Protein AF-A0A523DVG3-F1 (afdb_monomer_lite)

Structure (mmCIF, N/CA/C/O backbone):
data_AF-A0A523DVG3-F1
#
_entry.id   AF-A0A523DVG3-F1
#
loop_
_atom_site.group_PDB
_atom_site.id
_atom_site.type_symbol
_atom_site.label_atom_id
_atom_site.label_alt_id
_atom_site.label_comp_id
_atom_site.label_asym_id
_atom_site.label_entity_id
_atom_site.label_seq_id
_atom_site.pdbx_PDB_ins_code
_atom_site.Cartn_x
_atom_site.Cartn_y
_atom_site.Cartn_z
_atom_site.occupancy
_atom_site.B_iso_or_equiv
_atom_site.auth_seq_id
_atom_site.auth_comp_id
_atom_site.auth_asym_id
_atom_site.auth_atom_id
_atom_site.pdbx_PDB_model_num
ATOM 1 N N . MET A 1 1 ? -20.811 -19.607 -27.051 1.00 49.75 1 MET A N 1
ATOM 2 C CA . MET A 1 1 ? -19.709 -19.894 -26.100 1.00 49.75 1 MET A CA 1
ATOM 3 C C . MET A 1 1 ? -19.648 -18.728 -25.118 1.00 49.75 1 MET A C 1
ATOM 5 O O . MET A 1 1 ? -19.305 -17.628 -25.523 1.00 49.75 1 MET A O 1
ATOM 9 N N . ASN A 1 2 ? -20.145 -18.916 -23.891 1.00 59.12 2 ASN A N 1
ATOM 10 C CA . ASN A 1 2 ? -20.560 -17.809 -23.017 1.00 59.12 2 ASN A CA 1
ATOM 11 C C . ASN A 1 2 ? -19.380 -16.966 -22.514 1.00 59.12 2 ASN A C 1
ATOM 13 O O . ASN A 1 2 ? -18.491 -17.486 -21.840 1.00 59.12 2 ASN A O 1
ATOM 17 N N . LEU A 1 3 ? -19.432 -15.659 -22.789 1.00 60.38 3 LEU A N 1
ATOM 18 C CA . LEU A 1 3 ? -18.492 -14.625 -22.334 1.00 60.38 3 LEU A CA 1
ATOM 19 C C . LEU A 1 3 ? -18.194 -14.737 -20.824 1.00 60.38 3 LEU A C 1
ATOM 21 O O . LEU A 1 3 ? -17.042 -14.671 -20.404 1.00 60.38 3 LEU A O 1
ATOM 25 N N . LEU A 1 4 ? -19.221 -15.064 -20.034 1.00 55.81 4 LEU A N 1
ATOM 26 C CA . LEU A 1 4 ? -19.146 -15.305 -18.589 1.00 55.81 4 LEU A CA 1
ATOM 27 C C . LEU A 1 4 ? -18.184 -16.438 -18.188 1.00 55.81 4 LEU A C 1
ATOM 29 O O . LEU A 1 4 ? -17.480 -16.313 -17.191 1.00 55.81 4 LEU A O 1
ATOM 33 N N . ARG A 1 5 ? -18.085 -17.528 -18.967 1.00 60.19 5 ARG A N 1
ATOM 34 C CA . ARG A 1 5 ? -17.116 -18.612 -18.690 1.00 60.19 5 ARG A CA 1
ATOM 35 C C . ARG A 1 5 ? -15.681 -18.177 -18.962 1.00 60.19 5 ARG A C 1
ATOM 37 O O . ARG A 1 5 ? -14.777 -18.632 -18.272 1.00 60.19 5 ARG A O 1
ATOM 44 N N . ARG A 1 6 ? -15.468 -17.318 -19.963 1.00 53.19 6 ARG A N 1
ATOM 45 C CA . ARG A 1 6 ? -14.136 -16.815 -20.326 1.00 53.19 6 ARG A CA 1
ATOM 46 C C . ARG A 1 6 ? -13.631 -15.819 -19.286 1.00 53.19 6 ARG A C 1
ATOM 48 O O . ARG A 1 6 ? -12.480 -15.921 -18.887 1.00 53.19 6 ARG A O 1
ATOM 55 N N . ILE A 1 7 ? -14.514 -14.945 -18.802 1.00 58.59 7 ILE A N 1
ATOM 56 C CA . ILE A 1 7 ? -14.237 -14.017 -17.699 1.00 58.59 7 ILE A CA 1
ATOM 57 C C . ILE A 1 7 ? -13.952 -14.794 -16.412 1.00 58.59 7 ILE A C 1
ATOM 59 O O . ILE A 1 7 ? -12.901 -14.600 -15.820 1.00 58.59 7 ILE A O 1
ATOM 63 N N . LYS A 1 8 ? -14.812 -15.749 -16.028 1.00 54.19 8 LYS A N 1
ATOM 64 C CA . LYS A 1 8 ? -14.581 -16.593 -14.844 1.00 54.19 8 LYS A CA 1
ATOM 65 C C . LYS A 1 8 ? -13.249 -17.340 -14.910 1.00 54.19 8 LYS A C 1
ATOM 67 O O . LYS A 1 8 ? -12.513 -17.355 -13.939 1.00 54.19 8 LYS A O 1
ATOM 72 N N . ARG A 1 9 ? -12.908 -17.905 -16.068 1.00 55.47 9 ARG A N 1
ATOM 73 C CA . ARG A 1 9 ? -11.632 -18.596 -16.265 1.00 55.47 9 ARG A CA 1
ATOM 74 C C . ARG A 1 9 ? -10.436 -17.640 -16.210 1.00 55.47 9 ARG A C 1
ATOM 76 O O . ARG A 1 9 ? -9.408 -18.020 -15.674 1.00 55.47 9 ARG A O 1
ATOM 83 N N . LEU A 1 10 ? -10.564 -16.418 -16.728 1.00 53.75 10 LEU A N 1
ATOM 84 C CA . LEU A 1 10 ? -9.545 -15.377 -16.571 1.00 53.75 10 LEU A CA 1
ATOM 85 C C . LEU A 1 10 ? -9.369 -14.991 -15.102 1.00 53.75 10 LEU A C 1
ATOM 87 O O . LEU A 1 10 ? -8.232 -14.914 -14.667 1.00 53.75 10 LEU A O 1
ATOM 91 N N . PHE A 1 11 ? -10.456 -14.850 -14.339 1.00 49.09 11 PHE A N 1
ATOM 92 C CA . PHE A 1 11 ? -10.405 -14.598 -12.897 1.00 49.09 11 PHE A CA 1
ATOM 93 C C . PHE A 1 11 ? -9.809 -15.770 -12.106 1.00 49.09 11 PHE A C 1
ATOM 95 O O . PHE A 1 11 ? -8.961 -15.540 -11.257 1.00 49.09 11 PHE A O 1
ATOM 102 N N . ASP A 1 12 ? -10.178 -17.015 -12.420 1.00 50.84 12 ASP A N 1
ATOM 103 C CA . ASP A 1 12 ? -9.641 -18.220 -11.769 1.00 50.84 12 ASP A CA 1
ATOM 104 C C . ASP A 1 12 ? -8.160 -18.471 -12.132 1.00 50.84 12 ASP A C 1
ATOM 106 O O . ASP A 1 12 ? -7.413 -19.049 -11.343 1.00 50.84 12 ASP A O 1
ATOM 110 N N . GLN A 1 13 ? -7.714 -18.050 -13.326 1.00 53.22 13 GLN A N 1
ATOM 111 C CA . GLN A 1 13 ? -6.309 -18.134 -13.759 1.00 53.22 13 GLN A CA 1
ATOM 112 C C . GLN A 1 13 ? -5.475 -16.935 -13.299 1.00 53.22 13 GLN A C 1
ATOM 114 O O . GLN A 1 13 ? -4.266 -17.059 -13.093 1.00 53.22 13 GLN A O 1
ATOM 119 N N . SER A 1 14 ? -6.098 -15.772 -13.142 1.00 43.62 14 SER A N 1
ATOM 120 C CA . SER A 1 14 ? -5.450 -14.600 -12.592 1.00 43.62 14 SER A CA 1
ATOM 121 C C . SER A 1 14 ? -5.349 -14.788 -11.087 1.00 43.62 14 SER A C 1
ATOM 123 O O . SER A 1 14 ? -6.348 -14.906 -10.391 1.00 43.62 14 SER A O 1
ATOM 125 N N . ARG A 1 15 ? -4.146 -14.741 -10.527 1.00 51.88 15 ARG A N 1
ATOM 126 C CA . ARG A 1 15 ? -3.951 -14.632 -9.071 1.00 51.88 15 ARG A CA 1
ATOM 127 C C . ARG A 1 15 ? -4.455 -13.286 -8.506 1.00 51.88 15 ARG A C 1
ATOM 129 O O . ARG A 1 15 ? -4.027 -12.878 -7.433 1.00 51.88 15 ARG A O 1
ATOM 136 N N . ILE A 1 16 ? -5.333 -12.589 -9.232 1.00 45.75 16 ILE A N 1
ATOM 137 C CA . ILE A 1 16 ? -5.987 -11.351 -8.837 1.00 45.75 16 ILE A CA 1
ATOM 138 C C . ILE A 1 16 ? -7.032 -11.731 -7.795 1.00 45.75 16 ILE A C 1
ATOM 140 O O . ILE A 1 16 ? -8.169 -12.096 -8.097 1.00 45.75 16 ILE A O 1
ATOM 144 N N . ARG A 1 17 ? -6.621 -11.674 -6.531 1.00 52.19 17 ARG A N 1
ATOM 145 C CA . ARG A 1 17 ? -7.553 -11.666 -5.412 1.00 52.19 17 ARG A CA 1
ATOM 146 C C . ARG A 1 17 ? -8.144 -10.263 -5.364 1.00 52.19 17 ARG A C 1
ATOM 148 O O . ARG A 1 17 ? -7.554 -9.368 -4.770 1.00 52.19 17 ARG A O 1
ATOM 155 N N . LEU A 1 18 ? -9.293 -10.066 -6.012 1.00 48.56 18 LEU A N 1
ATOM 156 C CA . LEU A 1 18 ? -10.144 -8.936 -5.645 1.00 48.56 18 LEU A CA 1
ATOM 157 C C . LEU A 1 18 ? -10.429 -9.085 -4.142 1.00 48.56 18 LEU A C 1
ATOM 159 O O . LEU A 1 18 ? -10.869 -10.171 -3.740 1.00 48.56 18 LEU A O 1
ATOM 163 N N . PRO A 1 19 ? -10.122 -8.085 -3.300 1.00 51.03 19 PRO A N 1
ATOM 164 C CA . PRO A 1 19 ? -10.276 -8.245 -1.866 1.00 51.03 19 PRO A CA 1
ATOM 165 C C . PRO A 1 19 ? -11.759 -8.461 -1.544 1.00 51.03 19 PRO A C 1
ATOM 167 O O . PRO A 1 19 ? -12.578 -7.558 -1.671 1.00 51.03 19 PRO A O 1
ATOM 170 N N . LEU A 1 20 ? -12.124 -9.680 -1.135 1.00 51.00 20 LEU A N 1
ATOM 171 C CA . LEU A 1 20 ? -13.445 -9.971 -0.559 1.00 51.00 20 LEU A CA 1
ATOM 172 C C . LEU A 1 20 ? -13.606 -9.321 0.828 1.00 51.00 20 LEU A C 1
ATOM 174 O O . LEU A 1 20 ? -14.711 -9.264 1.361 1.00 51.00 20 LEU A O 1
ATOM 178 N N . ALA A 1 21 ? -12.503 -8.842 1.408 1.00 61.28 21 ALA A N 1
ATOM 179 C CA . ALA A 1 21 ? -12.424 -8.131 2.672 1.00 61.28 21 ALA A CA 1
ATOM 180 C C . ALA A 1 21 ? -11.481 -6.922 2.522 1.00 61.28 21 ALA A C 1
ATOM 182 O O . ALA A 1 21 ? -10.577 -6.977 1.686 1.00 61.28 21 ALA A O 1
ATOM 183 N N . PRO A 1 22 ? -11.647 -5.853 3.323 1.00 66.31 22 PRO A N 1
ATOM 184 C CA . PRO A 1 22 ? -10.703 -4.742 3.348 1.00 66.31 22 PRO A CA 1
ATOM 185 C C . PRO A 1 22 ? -9.286 -5.247 3.622 1.00 66.31 22 PRO A C 1
ATOM 187 O O . PRO A 1 22 ? -9.085 -6.033 4.552 1.00 66.31 22 PRO A O 1
ATOM 190 N N . LEU A 1 23 ? -8.326 -4.781 2.824 1.00 75.25 23 LEU A N 1
ATOM 191 C CA . LEU A 1 23 ? -6.917 -5.121 2.966 1.00 75.25 23 LEU A CA 1
ATOM 192 C C . LEU A 1 23 ? -6.420 -4.833 4.386 1.00 75.25 23 LEU A C 1
ATOM 194 O O . LEU A 1 23 ? -6.528 -3.709 4.882 1.00 75.25 23 LEU A O 1
ATOM 198 N N .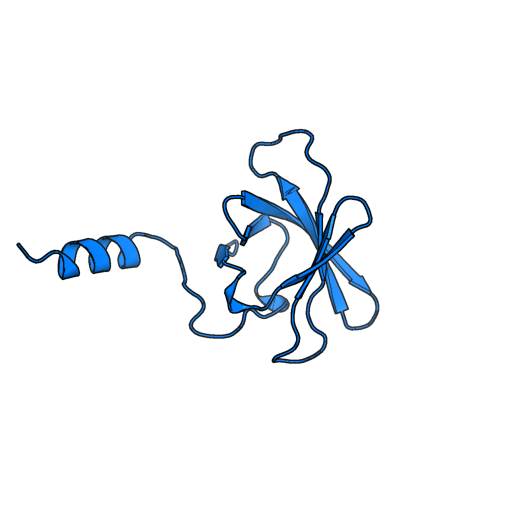 ARG A 1 24 ? -5.822 -5.838 5.024 1.00 80.38 24 ARG A N 1
ATOM 199 C CA . ARG A 1 24 ? -5.231 -5.724 6.357 1.00 80.38 24 ARG A CA 1
ATOM 200 C C . ARG A 1 24 ? -3.718 -5.577 6.269 1.00 80.38 24 ARG A C 1
ATOM 202 O O . ARG A 1 24 ? -3.053 -6.200 5.449 1.00 80.38 24 ARG A O 1
ATOM 209 N N . ALA A 1 25 ? -3.148 -4.813 7.199 1.00 82.31 25 ALA A N 1
ATOM 210 C CA . ALA A 1 25 ? -1.709 -4.550 7.243 1.00 82.31 25 ALA A CA 1
ATOM 211 C C . ALA A 1 25 ? -0.839 -5.819 7.259 1.00 82.31 25 ALA A C 1
ATOM 213 O O . ALA A 1 25 ? 0.200 -5.857 6.610 1.00 82.31 25 ALA A O 1
ATOM 214 N N . HIS A 1 26 ? -1.268 -6.875 7.956 1.00 82.44 26 HIS A N 1
ATOM 215 C CA . HIS A 1 26 ? -0.497 -8.120 8.067 1.00 82.44 26 HIS A CA 1
ATOM 216 C C . HIS A 1 26 ? -0.461 -8.957 6.778 1.00 82.44 26 HIS A C 1
ATOM 218 O O . HIS A 1 26 ? 0.320 -9.908 6.692 1.00 82.44 26 HIS A O 1
ATOM 224 N N . GLU A 1 27 ? -1.311 -8.640 5.799 1.00 80.19 27 GLU A N 1
ATOM 225 C CA . GLU A 1 27 ? -1.318 -9.287 4.483 1.00 80.19 27 GLU A CA 1
ATOM 226 C C . GLU A 1 27 ? -0.210 -8.729 3.580 1.00 80.19 27 GLU A C 1
ATOM 228 O O . GLU A 1 27 ? 0.207 -9.386 2.628 1.00 80.19 27 GLU A O 1
ATOM 233 N N . LEU A 1 28 ? 0.315 -7.545 3.908 1.00 85.38 28 LEU A N 1
ATOM 234 C CA . LEU A 1 28 ? 1.425 -6.914 3.213 1.00 85.38 28 LEU A CA 1
ATOM 235 C C . LEU A 1 28 ? 2.763 -7.274 3.861 1.00 85.38 28 LEU A C 1
ATOM 237 O O . LEU A 1 28 ? 2.999 -7.046 5.047 1.00 85.38 28 LEU A O 1
ATOM 241 N N . ARG A 1 29 ? 3.687 -7.784 3.048 1.00 88.56 29 ARG A N 1
ATOM 242 C CA . ARG A 1 29 ? 5.058 -8.107 3.467 1.00 88.56 2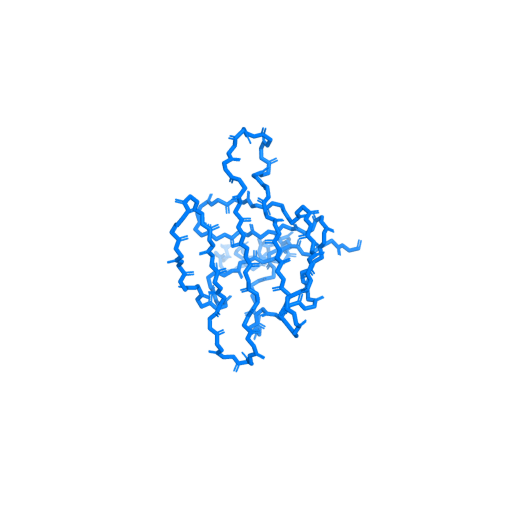9 ARG A CA 1
ATOM 243 C C . ARG A 1 29 ? 6.072 -7.552 2.473 1.00 88.56 29 ARG A C 1
ATOM 245 O O . ARG A 1 29 ? 5.731 -7.455 1.291 1.00 88.56 29 ARG A O 1
ATOM 252 N N . PRO A 1 30 ? 7.315 -7.250 2.896 1.00 90.44 30 PRO A N 1
ATOM 253 C CA . PRO A 1 30 ? 8.406 -6.984 1.965 1.00 90.44 30 PRO A CA 1
ATOM 254 C C . PRO A 1 30 ? 8.462 -8.039 0.856 1.00 90.44 30 PRO A C 1
ATOM 256 O O . PRO A 1 30 ? 8.383 -9.237 1.117 1.00 90.44 30 PRO A O 1
ATOM 259 N N . GLY A 1 31 ? 8.537 -7.577 -0.388 1.00 88.44 31 GLY A N 1
ATOM 260 C CA . GLY A 1 31 ? 8.456 -8.401 -1.588 1.00 88.44 31 GLY A CA 1
ATOM 261 C C . GLY A 1 31 ? 7.072 -8.463 -2.238 1.00 88.44 31 GLY A C 1
ATOM 262 O O . GLY A 1 31 ? 7.028 -8.707 -3.442 1.00 88.44 31 GLY A O 1
ATOM 263 N N . SER A 1 32 ? 5.988 -8.210 -1.493 1.00 89.19 32 SER A N 1
ATOM 264 C CA . SER A 1 32 ? 4.613 -8.197 -2.031 1.00 89.19 32 SER A CA 1
ATOM 265 C C . SER A 1 32 ? 4.447 -7.081 -3.050 1.00 89.19 32 SER A C 1
ATOM 267 O O . SER A 1 32 ? 5.188 -6.093 -3.014 1.00 89.19 32 SER A O 1
ATOM 269 N N . TRP A 1 33 ? 3.477 -7.218 -3.948 1.00 88.00 33 TRP A N 1
ATOM 270 C CA . TRP A 1 33 ? 3.133 -6.154 -4.887 1.00 88.00 33 TRP A CA 1
ATOM 271 C C . TRP A 1 33 ? 1.801 -5.530 -4.505 1.00 88.00 33 TRP A C 1
ATOM 273 O O . TRP A 1 33 ? 0.880 -6.221 -4.071 1.00 88.00 33 TRP A O 1
ATOM 283 N N . VAL A 1 34 ? 1.716 -4.218 -4.660 1.00 87.69 34 VAL A N 1
ATOM 284 C CA . VAL A 1 34 ? 0.503 -3.433 -4.479 1.00 87.69 34 VAL A CA 1
ATOM 285 C C . VAL A 1 34 ? 0.274 -2.672 -5.765 1.00 87.69 34 VAL A C 1
ATOM 287 O O . VAL A 1 34 ? 1.184 -2.022 -6.272 1.00 87.69 34 VAL A O 1
ATOM 290 N N . GLN A 1 35 ? -0.938 -2.746 -6.283 1.00 85.69 35 GLN A N 1
ATOM 291 C CA . GLN A 1 35 ? -1.379 -1.933 -7.395 1.00 85.69 35 GLN A CA 1
ATOM 292 C C . GLN A 1 35 ? -2.449 -0.967 -6.897 1.00 85.69 35 GLN A C 1
ATOM 294 O O . GLN A 1 35 ? -3.380 -1.361 -6.191 1.00 85.69 35 GLN A O 1
ATOM 299 N N . PHE A 1 36 ? -2.299 0.295 -7.273 1.00 79.94 36 PHE A N 1
ATOM 300 C CA . PHE A 1 36 ? -3.311 1.330 -7.119 1.00 79.94 36 PHE A CA 1
ATOM 301 C C . PHE A 1 36 ? -3.269 2.211 -8.363 1.00 79.94 36 PHE A C 1
ATOM 303 O O . PHE A 1 36 ? -2.193 2.511 -8.878 1.00 79.94 36 PHE A O 1
ATOM 310 N N . HIS A 1 37 ? -4.444 2.585 -8.873 1.00 75.19 37 HIS A N 1
ATOM 311 C CA . HIS A 1 37 ? -4.580 3.124 -10.231 1.00 75.19 37 HIS A CA 1
ATOM 312 C C . HIS A 1 37 ? -3.926 2.190 -11.276 1.00 75.19 37 HIS A C 1
ATOM 314 O O . HIS A 1 37 ? -4.124 0.972 -11.228 1.00 75.19 37 HIS A O 1
ATOM 320 N N . ASP A 1 38 ? -3.149 2.749 -12.202 1.00 76.62 38 ASP A N 1
ATOM 321 C CA . ASP A 1 38 ? -2.489 2.024 -13.290 1.00 76.62 38 ASP A CA 1
ATOM 322 C C . ASP A 1 38 ? -1.028 1.660 -12.964 1.00 76.62 38 ASP A C 1
ATOM 324 O O . ASP A 1 38 ? -0.297 1.175 -13.826 1.00 76.62 38 ASP A O 1
ATOM 328 N N . GLU A 1 39 ? -0.591 1.861 -11.716 1.00 81.12 39 GLU A N 1
ATOM 329 C CA . GLU A 1 39 ? 0.798 1.665 -11.305 1.00 81.12 39 GLU A CA 1
ATOM 330 C C . GLU A 1 39 ? 0.953 0.490 -10.341 1.00 81.12 39 GLU A C 1
ATOM 332 O O . GLU A 1 39 ? 0.189 0.317 -9.387 1.00 81.12 39 GLU A O 1
ATOM 337 N N . THR A 1 40 ? 1.989 -0.318 -10.578 1.00 86.44 40 THR A N 1
ATOM 338 C CA . THR A 1 40 ? 2.341 -1.449 -9.717 1.00 86.44 40 THR A CA 1
ATOM 339 C C . THR A 1 40 ? 3.618 -1.158 -8.950 1.00 86.44 40 THR A C 1
ATOM 341 O O . THR A 1 40 ? 4.665 -0.822 -9.508 1.00 86.44 40 THR A O 1
ATOM 344 N N . TRP A 1 41 ? 3.532 -1.364 -7.647 1.00 89.38 41 TRP A N 1
ATOM 345 C CA . TRP A 1 41 ? 4.571 -1.057 -6.691 1.00 89.38 41 TRP A CA 1
ATOM 346 C C . TRP A 1 41 ? 4.971 -2.307 -5.923 1.00 89.38 41 TRP A C 1
ATOM 348 O O . TRP A 1 41 ? 4.134 -3.115 -5.527 1.00 89.38 41 TRP A O 1
ATOM 358 N N . ARG A 1 42 ? 6.263 -2.460 -5.658 1.00 90.88 42 ARG A N 1
ATOM 359 C CA . ARG A 1 42 ? 6.794 -3.508 -4.796 1.00 90.88 42 ARG A CA 1
ATOM 360 C C . ARG A 1 42 ? 7.017 -2.964 -3.397 1.00 90.88 42 ARG A C 1
ATOM 362 O O . ARG A 1 42 ? 7.663 -1.936 -3.217 1.00 90.88 42 ARG A O 1
ATOM 369 N N . VAL A 1 43 ? 6.558 -3.701 -2.396 1.00 92.00 43 VAL A N 1
ATOM 370 C CA . VAL A 1 43 ? 6.877 -3.429 -0.995 1.00 92.00 43 VAL A CA 1
ATOM 371 C C . VAL A 1 43 ? 8.365 -3.681 -0.790 1.00 92.00 43 VAL A C 1
ATOM 373 O O . VAL A 1 43 ? 8.817 -4.825 -0.828 1.00 92.00 43 VAL A O 1
ATOM 376 N N . ALA A 1 44 ? 9.133 -2.618 -0.592 1.00 91.38 44 ALA A N 1
ATOM 377 C CA . ALA A 1 44 ? 10.567 -2.695 -0.361 1.00 91.38 44 ALA A CA 1
ATOM 378 C C . ALA A 1 44 ? 10.857 -2.980 1.114 1.00 91.38 44 ALA A C 1
ATOM 380 O O . ALA A 1 44 ? 11.574 -3.924 1.442 1.00 91.38 44 ALA A O 1
ATOM 381 N N . THR A 1 45 ? 10.267 -2.188 2.010 1.00 92.44 45 THR A N 1
ATOM 382 C CA . THR A 1 45 ? 10.478 -2.315 3.454 1.00 92.44 45 THR A CA 1
ATOM 383 C C . THR A 1 45 ? 9.176 -2.139 4.225 1.00 92.44 45 THR A C 1
ATOM 385 O O . THR A 1 45 ? 8.233 -1.508 3.751 1.00 92.44 45 THR A O 1
ATOM 388 N N . LEU A 1 46 ? 9.142 -2.715 5.425 1.00 93.81 46 LEU A N 1
ATOM 389 C CA . LEU A 1 46 ? 8.096 -2.536 6.424 1.00 93.81 46 LEU A CA 1
ATOM 390 C C . LEU A 1 46 ? 8.764 -2.055 7.712 1.00 93.81 46 LEU A C 1
ATOM 392 O O . LEU A 1 46 ? 9.730 -2.663 8.173 1.00 93.81 46 LEU A O 1
ATOM 396 N N . ARG A 1 47 ? 8.229 -0.988 8.299 1.00 94.19 47 ARG A N 1
ATOM 397 C CA . ARG A 1 47 ? 8.556 -0.525 9.649 1.00 94.19 47 ARG A CA 1
ATOM 398 C C . ARG A 1 47 ? 7.279 -0.241 10.431 1.00 94.19 47 ARG A C 1
ATOM 400 O O . ARG A 1 47 ? 6.205 -0.141 9.845 1.00 94.19 47 ARG A O 1
ATOM 407 N N . TYR A 1 48 ? 7.409 -0.073 11.739 1.00 90.94 48 TYR A N 1
ATOM 408 C CA . TYR A 1 48 ? 6.303 0.317 12.607 1.00 90.94 48 TYR A CA 1
ATOM 409 C C . TYR A 1 48 ? 6.562 1.701 13.206 1.00 90.94 48 TYR A C 1
ATOM 411 O O . TYR A 1 48 ? 7.656 1.976 13.696 1.00 90.94 48 TYR A O 1
ATOM 419 N N . GLU A 1 49 ? 5.558 2.572 13.150 1.00 89.62 49 GLU A N 1
ATOM 420 C CA . GLU A 1 49 ? 5.537 3.882 13.806 1.00 89.62 49 GLU A CA 1
ATOM 421 C C . GLU A 1 49 ? 4.474 3.836 14.915 1.00 89.62 49 GLU A C 1
ATOM 423 O O . GLU A 1 49 ? 3.282 4.069 14.687 1.00 89.62 49 GLU A O 1
ATOM 428 N N . GLY A 1 50 ? 4.903 3.440 16.119 1.00 88.12 50 GLY A N 1
ATOM 429 C CA . GLY A 1 50 ? 3.989 2.985 17.170 1.00 88.12 50 GLY A CA 1
ATOM 430 C C . GLY A 1 50 ? 3.259 1.715 16.722 1.00 88.12 50 GLY A C 1
ATOM 431 O O . GLY A 1 50 ? 3.886 0.779 16.240 1.00 88.12 50 GLY A O 1
ATOM 432 N N . GLU A 1 51 ? 1.930 1.717 16.806 1.00 85.12 51 GLU A N 1
ATOM 433 C CA . GLU A 1 51 ? 1.076 0.596 16.370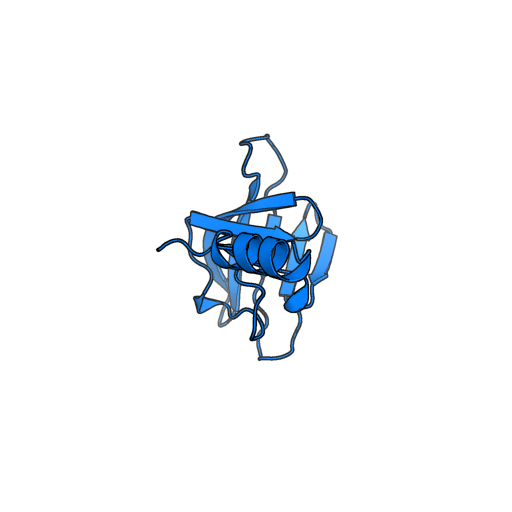 1.00 85.12 51 GLU A CA 1
ATOM 434 C C . GLU A 1 51 ? 0.785 0.584 14.854 1.00 85.12 51 GLU A C 1
ATOM 436 O O . GLU A 1 51 ? 0.068 -0.286 14.361 1.00 85.12 51 GLU A O 1
ATOM 441 N N . ARG A 1 52 ? 1.286 1.561 14.081 1.00 88.50 52 ARG A N 1
ATOM 442 C CA . ARG A 1 52 ? 1.005 1.646 12.638 1.00 88.50 52 ARG A CA 1
ATOM 443 C C . ARG A 1 52 ? 2.098 0.993 11.811 1.00 88.50 52 ARG A C 1
ATOM 445 O O . ARG A 1 52 ? 3.259 1.380 11.908 1.00 88.50 52 ARG A O 1
ATOM 452 N N . ALA A 1 53 ? 1.706 0.093 10.915 1.00 92.56 53 ALA A N 1
ATOM 453 C CA . ALA A 1 53 ? 2.589 -0.400 9.866 1.00 92.56 53 ALA A CA 1
ATOM 454 C C . ALA A 1 53 ? 2.800 0.673 8.783 1.00 92.56 53 ALA A C 1
ATOM 456 O O . ALA A 1 53 ? 1.846 1.276 8.287 1.00 92.56 53 ALA A O 1
ATOM 457 N N . VAL A 1 54 ? 4.056 0.892 8.410 1.00 95.12 54 VAL A N 1
ATOM 458 C CA . VAL A 1 54 ? 4.491 1.843 7.387 1.00 95.12 54 VAL A CA 1
ATOM 459 C C . VAL A 1 54 ? 5.356 1.106 6.378 1.00 95.12 54 VAL A C 1
ATOM 461 O O . VAL A 1 54 ? 6.389 0.527 6.719 1.00 95.12 54 VAL A O 1
ATOM 464 N N . PHE A 1 55 ? 4.928 1.134 5.126 1.00 94.56 55 PHE A N 1
ATOM 465 C CA . PHE A 1 55 ? 5.533 0.416 4.019 1.00 94.56 55 PHE A CA 1
ATOM 466 C C . PHE A 1 55 ? 6.209 1.404 3.079 1.00 94.56 55 PHE A C 1
ATOM 468 O O . PHE A 1 55 ? 5.577 2.352 2.619 1.00 94.56 55 PHE A O 1
ATOM 475 N N . THR A 1 56 ? 7.473 1.167 2.750 1.00 93.94 56 THR A N 1
ATOM 476 C CA . THR A 1 56 ? 8.106 1.860 1.626 1.00 93.94 56 THR A CA 1
ATOM 477 C C . THR A 1 56 ? 7.889 1.033 0.371 1.00 93.94 56 THR A C 1
ATOM 479 O O . THR A 1 56 ? 8.162 -0.169 0.351 1.00 93.94 56 THR A O 1
ATOM 482 N N . LEU A 1 57 ? 7.414 1.687 -0.676 1.00 92.31 57 LEU A N 1
ATOM 483 C CA . LEU A 1 57 ? 7.094 1.119 -1.968 1.00 92.31 57 LEU A CA 1
ATOM 484 C C . LEU A 1 57 ? 8.094 1.616 -3.016 1.00 92.31 57 LEU A C 1
ATOM 486 O O . LEU A 1 57 ? 8.396 2.808 -3.091 1.00 92.31 57 LEU A O 1
ATOM 490 N N . ALA A 1 58 ? 8.600 0.687 -3.820 1.00 90.44 58 ALA A N 1
ATOM 491 C CA . ALA A 1 58 ? 9.467 0.954 -4.959 1.00 90.44 58 ALA A CA 1
ATOM 492 C C . ALA A 1 58 ? 8.734 0.601 -6.262 1.00 90.44 58 ALA A C 1
ATOM 494 O O . ALA A 1 58 ? 7.957 -0.358 -6.268 1.00 90.44 58 ALA A O 1
ATOM 495 N N . PRO A 1 59 ? 8.956 1.338 -7.360 1.00 86.31 59 PRO A N 1
ATOM 496 C CA . PRO A 1 59 ? 8.344 1.007 -8.642 1.00 86.31 59 PRO A CA 1
ATOM 497 C C . PRO A 1 59 ? 8.821 -0.373 -9.111 1.00 86.31 59 PRO A C 1
ATOM 499 O O . PRO A 1 59 ? 9.994 -0.722 -8.950 1.00 86.31 59 PRO A O 1
ATOM 502 N N . LEU A 1 60 ? 7.913 -1.172 -9.679 1.00 78.12 60 LEU A N 1
ATOM 503 C CA . LEU A 1 60 ? 8.241 -2.534 -10.111 1.00 78.12 60 LEU A CA 1
ATOM 504 C C . LEU A 1 60 ? 9.278 -2.553 -11.245 1.00 78.12 60 LEU A C 1
ATOM 506 O O . LEU A 1 60 ? 10.178 -3.390 -11.233 1.00 78.12 60 LEU A O 1
ATOM 510 N N . ASP A 1 61 ? 9.194 -1.596 -12.169 1.00 73.62 61 ASP A N 1
ATOM 511 C CA . ASP A 1 61 ? 10.030 -1.546 -13.375 1.00 73.62 61 ASP A CA 1
ATOM 512 C C . ASP A 1 61 ? 11.465 -1.058 -13.113 1.00 73.62 61 ASP A C 1
ATOM 514 O O . ASP A 1 61 ? 12.228 -0.818 -14.047 1.00 73.62 61 ASP A O 1
ATOM 518 N N . GLY A 1 62 ? 11.852 -0.862 -11.846 1.00 59.06 62 GLY A N 1
ATOM 519 C CA . GLY A 1 62 ? 13.185 -0.371 -11.488 1.00 59.06 62 GLY A CA 1
ATOM 520 C C . GLY A 1 62 ? 13.472 1.048 -11.985 1.00 59.06 62 GLY A C 1
ATOM 521 O O . GLY A 1 62 ? 14.611 1.508 -11.896 1.00 59.06 62 GLY A O 1
ATOM 522 N N . ALA A 1 63 ? 12.452 1.752 -12.491 1.00 58.78 63 ALA A N 1
ATOM 523 C CA . ALA A 1 63 ? 12.534 3.172 -12.771 1.00 58.78 63 ALA A CA 1
ATOM 524 C C . ALA A 1 63 ? 13.036 3.886 -11.510 1.00 58.78 63 ALA A C 1
ATOM 526 O O . ALA A 1 63 ? 12.654 3.527 -10.395 1.00 58.78 63 ALA A O 1
ATOM 527 N N . ALA A 1 64 ? 13.857 4.922 -11.672 1.00 55.12 64 ALA A N 1
ATOM 528 C CA . ALA A 1 64 ? 14.269 5.808 -10.581 1.00 55.12 64 ALA A CA 1
ATOM 529 C C . ALA A 1 64 ? 13.092 6.681 -10.083 1.00 55.12 64 ALA A C 1
ATOM 531 O O . ALA A 1 64 ? 13.234 7.882 -9.866 1.00 55.12 64 ALA A O 1
ATOM 532 N N . GLY A 1 65 ? 11.900 6.092 -9.975 1.00 58.56 65 GLY A N 1
ATOM 533 C CA . GLY A 1 65 ? 10.707 6.714 -9.442 1.00 58.56 65 GLY A CA 1
ATOM 534 C C . GLY A 1 65 ? 10.889 7.008 -7.961 1.00 58.56 65 GLY A C 1
ATOM 535 O O . GLY A 1 65 ? 11.582 6.288 -7.237 1.00 58.56 65 GLY A O 1
ATOM 536 N N . ALA A 1 66 ? 10.268 8.097 -7.516 1.00 69.12 66 ALA A N 1
ATOM 537 C CA . ALA A 1 66 ? 10.257 8.472 -6.114 1.00 69.12 66 ALA A CA 1
ATOM 538 C C . ALA A 1 66 ? 9.698 7.318 -5.270 1.00 69.12 66 ALA A C 1
ATOM 540 O O . ALA A 1 66 ? 8.659 6.748 -5.603 1.00 69.12 66 ALA A O 1
ATOM 541 N N . LEU A 1 67 ? 10.380 6.994 -4.169 1.00 83.31 67 LEU A N 1
ATOM 542 C CA . LEU A 1 67 ? 9.846 6.064 -3.182 1.00 83.31 67 LEU A CA 1
ATOM 543 C C . LEU A 1 67 ? 8.510 6.598 -2.669 1.00 83.31 67 LEU A C 1
ATOM 545 O O . LEU A 1 67 ? 8.395 7.768 -2.295 1.00 83.31 67 LEU A O 1
ATOM 549 N N . VAL A 1 68 ? 7.520 5.718 -2.634 1.00 90.69 68 VAL A N 1
ATOM 550 C CA . VAL A 1 68 ? 6.196 6.022 -2.100 1.00 90.69 68 VAL A CA 1
ATOM 551 C C . VAL A 1 68 ? 6.075 5.382 -0.729 1.00 90.69 68 VAL A C 1
ATOM 553 O O . VAL A 1 68 ? 6.583 4.289 -0.496 1.00 90.69 68 VAL A O 1
ATOM 556 N N . VAL A 1 69 ? 5.425 6.060 0.207 1.00 93.38 69 VAL A N 1
ATOM 557 C CA . VAL A 1 69 ? 5.161 5.513 1.538 1.00 93.38 69 VAL A CA 1
ATOM 558 C C . VAL A 1 69 ? 3.683 5.195 1.646 1.00 93.38 69 VAL A C 1
ATOM 560 O O . VAL A 1 69 ? 2.846 6.063 1.438 1.00 93.38 69 VAL A O 1
ATOM 563 N N . LEU A 1 70 ? 3.359 3.959 1.996 1.00 93.19 70 LEU A N 1
ATOM 564 C CA . LEU A 1 70 ? 2.002 3.522 2.276 1.00 93.19 70 LEU A CA 1
ATOM 565 C C . LEU A 1 70 ? 1.872 3.261 3.778 1.00 93.19 70 LEU A C 1
ATOM 567 O O . LEU A 1 70 ? 2.633 2.490 4.354 1.00 93.19 70 LEU A O 1
ATOM 571 N N . VAL A 1 71 ? 0.919 3.914 4.427 1.00 93.81 71 VAL A N 1
ATOM 572 C CA . VAL A 1 71 ? 0.675 3.811 5.868 1.00 93.81 71 VAL A CA 1
ATOM 573 C C . VAL A 1 71 ? -0.629 3.066 6.093 1.00 93.81 71 VAL A C 1
ATOM 575 O O . VAL A 1 71 ? -1.660 3.423 5.519 1.00 93.81 71 VAL A O 1
ATOM 578 N N . ALA A 1 72 ? -0.574 2.042 6.940 1.00 92.19 72 ALA A N 1
ATOM 579 C CA . ALA A 1 72 ? -1.744 1.271 7.311 1.00 92.19 72 ALA A CA 1
ATOM 580 C C . ALA A 1 72 ? -2.730 2.088 8.167 1.00 92.19 72 ALA A C 1
ATOM 582 O O . ALA A 1 72 ? -2.301 2.891 9.008 1.00 92.19 72 ALA A O 1
ATOM 583 N N . PRO A 1 73 ? -4.042 1.841 8.009 1.00 90.19 73 PRO A N 1
ATOM 584 C CA . PRO A 1 73 ? -5.062 2.392 8.894 1.00 90.19 73 PRO A CA 1
ATOM 585 C C . PRO A 1 73 ? -4.862 1.932 10.346 1.00 90.19 73 PRO A C 1
ATOM 587 O O . PRO A 1 73 ? -4.339 0.841 10.588 1.00 90.19 73 PRO A O 1
ATOM 590 N N . ARG A 1 74 ? -5.290 2.741 11.331 1.00 85.19 74 ARG A N 1
ATOM 591 C CA . ARG A 1 74 ? -5.226 2.337 12.752 1.00 85.19 74 ARG A CA 1
ATOM 592 C C . ARG A 1 74 ? -6.323 1.341 13.104 1.00 85.19 74 ARG A C 1
ATOM 594 O O . ARG A 1 74 ? -6.130 0.504 13.980 1.00 85.19 74 ARG A O 1
ATOM 601 N N . ALA A 1 75 ? -7.470 1.457 12.446 1.00 80.50 75 ALA A N 1
ATOM 602 C CA . ALA A 1 75 ? -8.641 0.636 12.696 1.00 80.50 75 ALA A CA 1
ATOM 603 C C . ALA A 1 75 ? -9.271 0.156 11.387 1.00 80.50 75 ALA A C 1
ATOM 605 O O . ALA A 1 75 ? -9.125 0.765 10.328 1.00 80.50 75 ALA A O 1
ATOM 606 N N . SER A 1 76 ? -10.007 -0.952 11.467 1.00 74.25 76 SER A N 1
ATOM 607 C CA . SER A 1 76 ? -10.788 -1.452 10.336 1.00 74.25 76 SER A CA 1
ATOM 608 C C . SER A 1 76 ? -11.803 -0.396 9.889 1.00 74.25 76 SER A C 1
ATOM 610 O O . SER A 1 76 ? -12.603 0.061 10.700 1.00 74.25 76 SER A O 1
ATOM 612 N N . GLY A 1 77 ? -11.793 -0.046 8.601 1.00 75.69 77 GLY A N 1
ATOM 613 C CA . GLY A 1 77 ? -12.675 0.974 8.019 1.00 75.69 77 GLY A CA 1
ATOM 614 C C . GLY A 1 77 ? -12.049 2.366 7.892 1.00 75.69 77 GLY A C 1
ATOM 615 O O . GLY A 1 77 ? -12.619 3.213 7.212 1.00 75.69 77 GLY A O 1
ATOM 616 N N . GLU A 1 78 ? -10.870 2.604 8.475 1.00 85.31 78 GLU A N 1
ATOM 617 C CA . GLU A 1 78 ? -10.081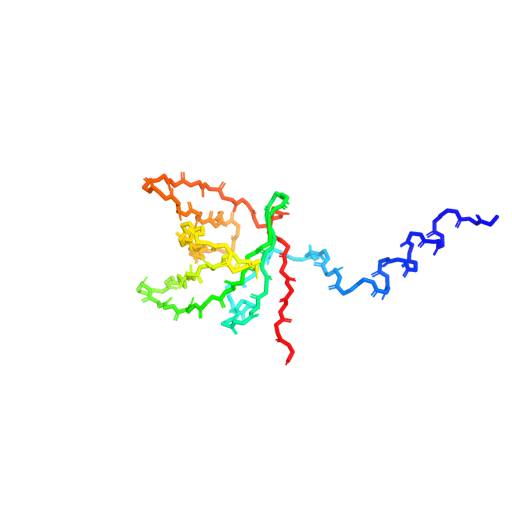 3.795 8.153 1.00 85.31 78 GLU A CA 1
ATOM 618 C C . GLU A 1 78 ? -9.366 3.625 6.797 1.00 85.31 78 GLU A C 1
ATOM 620 O O . GLU A 1 78 ? -9.012 2.502 6.414 1.00 85.31 78 GLU A O 1
ATOM 625 N N . PRO A 1 79 ? -9.131 4.722 6.055 1.00 88.94 79 PRO A N 1
ATOM 626 C CA . PRO A 1 79 ? -8.373 4.668 4.816 1.00 88.94 79 PRO A CA 1
ATOM 627 C C . PRO A 1 79 ? -6.878 4.463 5.086 1.00 88.94 79 PRO A C 1
ATOM 629 O O . PRO A 1 79 ? -6.327 4.879 6.107 1.00 88.94 79 PRO A O 1
ATOM 632 N N . TRP A 1 80 ? -6.205 3.869 4.111 1.00 91.38 80 TRP A N 1
ATOM 633 C CA . TRP A 1 80 ? -4.755 3.885 4.006 1.00 91.38 80 TRP A CA 1
ATOM 634 C C . TRP A 1 80 ? -4.268 5.292 3.658 1.00 91.38 80 TRP A C 1
ATOM 636 O O . TRP A 1 80 ? -4.995 6.079 3.054 1.00 91.38 80 TRP A O 1
ATOM 646 N N . THR A 1 81 ? -3.027 5.625 4.005 1.00 93.56 81 THR A N 1
ATOM 647 C CA . THR A 1 81 ? -2.420 6.903 3.598 1.00 93.56 81 THR A CA 1
ATOM 648 C C . THR A 1 81 ? -1.249 6.654 2.666 1.00 93.56 81 THR A C 1
ATOM 650 O O . THR A 1 81 ? -0.279 6.007 3.052 1.00 93.56 81 THR A O 1
ATOM 653 N N . LEU A 1 82 ? -1.321 7.191 1.452 1.00 91.44 82 LEU A N 1
ATOM 654 C CA . LEU A 1 82 ? -0.219 7.217 0.501 1.00 91.44 82 LEU A CA 1
ATOM 655 C C . LEU A 1 82 ? 0.530 8.541 0.632 1.00 91.44 82 LEU A C 1
ATOM 657 O O . LEU A 1 82 ? -0.097 9.596 0.620 1.00 91.44 82 LEU A O 1
ATOM 661 N N . LYS A 1 83 ? 1.857 8.505 0.725 1.00 92.12 83 LYS A N 1
ATOM 662 C CA . LYS A 1 83 ? 2.708 9.695 0.722 1.00 92.12 83 LYS A CA 1
ATOM 663 C C . LYS A 1 83 ? 3.705 9.630 -0.422 1.00 92.12 83 LYS A C 1
ATOM 665 O O . LYS A 1 83 ? 4.470 8.670 -0.520 1.00 92.12 83 LYS A O 1
ATOM 670 N N . GLN A 1 84 ? 3.733 10.666 -1.251 1.00 87.38 84 GLN A N 1
ATOM 671 C CA . GLN A 1 84 ? 4.631 10.769 -2.399 1.00 87.38 84 GLN A CA 1
ATOM 672 C C . GLN A 1 84 ? 5.020 12.232 -2.609 1.00 87.38 84 GLN A C 1
ATOM 674 O O . GLN A 1 84 ? 4.157 13.102 -2.676 1.00 87.38 84 GLN A O 1
ATOM 679 N N . GLY A 1 85 ? 6.324 12.521 -2.686 1.00 81.38 85 GLY A N 1
ATOM 680 C CA . GLY A 1 85 ? 6.811 13.873 -2.998 1.00 81.38 85 GLY A CA 1
ATOM 681 C C . GLY A 1 85 ? 6.300 14.975 -2.055 1.00 81.38 85 GLY A C 1
ATOM 682 O O . GLY A 1 85 ? 6.056 16.089 -2.501 1.00 81.38 85 GLY A O 1
ATOM 683 N N . GLY A 1 86 ? 6.079 14.662 -0.772 1.00 81.88 86 GLY A N 1
ATOM 684 C CA . GLY A 1 86 ? 5.532 15.599 0.221 1.00 81.88 86 GLY A CA 1
ATOM 685 C C . GLY A 1 86 ? 4.006 15.758 0.209 1.00 81.88 86 GLY A C 1
ATOM 686 O O . GLY A 1 86 ? 3.472 16.425 1.089 1.00 81.88 86 GLY A O 1
ATOM 687 N N . SER A 1 87 ? 3.300 15.126 -0.732 1.00 87.25 87 SER A N 1
ATOM 688 C CA . SER A 1 87 ? 1.834 15.054 -0.739 1.00 87.25 87 SER A CA 1
ATOM 689 C C . SER A 1 87 ? 1.338 13.825 0.018 1.00 87.25 87 SER A C 1
ATOM 691 O O . SER A 1 87 ? 2.005 12.788 0.013 1.00 87.25 87 SER A O 1
ATOM 693 N N . GLU A 1 88 ? 0.155 13.925 0.629 1.00 92.44 88 GLU A N 1
ATOM 694 C CA . GLU A 1 88 ? -0.547 12.808 1.268 1.00 92.44 88 GLU A CA 1
ATOM 695 C C . GLU A 1 88 ? -1.929 12.605 0.635 1.00 92.44 88 GLU A C 1
ATOM 697 O O . GLU A 1 88 ? -2.677 13.562 0.438 1.00 92.44 88 GLU A O 1
ATOM 702 N N . LEU A 1 89 ? -2.276 11.354 0.338 1.00 88.75 89 LEU A N 1
ATOM 703 C CA . LEU A 1 89 ? -3.559 10.946 -0.226 1.00 88.75 89 LEU A CA 1
ATOM 704 C C . LEU A 1 89 ? -4.188 9.858 0.648 1.00 88.75 89 LEU A C 1
ATOM 706 O O . LEU A 1 89 ? -3.539 8.871 0.990 1.00 88.75 89 LEU A O 1
ATOM 710 N N . SER A 1 90 ? -5.466 10.022 0.990 1.00 88.94 90 SER A N 1
ATOM 711 C CA . SER A 1 90 ? -6.246 8.972 1.654 1.00 88.94 90 SER A CA 1
ATOM 712 C C . SER A 1 90 ? -6.790 7.991 0.618 1.00 88.94 90 SER A C 1
ATOM 714 O O . SER A 1 90 ? -7.522 8.388 -0.285 1.00 88.94 90 SER A O 1
ATOM 716 N N . LEU A 1 91 ? -6.439 6.715 0.761 1.00 85.69 91 LEU A N 1
ATOM 717 C CA . LEU A 1 91 ? -6.841 5.622 -0.116 1.00 85.69 91 LEU A CA 1
ATOM 718 C C . LEU A 1 91 ? -7.746 4.650 0.646 1.00 85.69 91 LEU A C 1
ATOM 720 O O . LEU A 1 91 ? -7.280 3.958 1.556 1.00 85.69 91 LEU A O 1
ATOM 724 N N . PRO A 1 92 ? -9.036 4.556 0.300 1.00 84.31 92 PRO A N 1
ATOM 725 C CA . PRO A 1 92 ? -9.878 3.485 0.811 1.00 84.31 92 PRO A CA 1
ATOM 726 C C . PRO A 1 92 ? -9.312 2.109 0.417 1.00 84.31 92 PRO A C 1
ATOM 728 O O . PRO A 1 92 ? -8.639 1.965 -0.607 1.00 84.31 92 PRO A O 1
ATOM 731 N N . SER A 1 93 ? -9.551 1.089 1.244 1.00 80.75 93 SER A N 1
ATOM 732 C CA . SER A 1 93 ? -8.912 -0.230 1.079 1.00 80.75 93 SER A CA 1
ATOM 733 C C . SER A 1 93 ? -9.286 -0.918 -0.239 1.00 80.75 93 SER A C 1
ATOM 735 O O . SER A 1 93 ? -8.516 -1.722 -0.752 1.00 80.75 93 SER A O 1
ATOM 737 N N . GLU A 1 94 ? -10.449 -0.595 -0.798 1.00 77.56 94 GLU A N 1
ATOM 738 C CA . GLU A 1 94 ? -10.951 -1.106 -2.073 1.00 77.56 94 GLU A CA 1
ATOM 739 C C . GLU A 1 94 ? -10.162 -0.617 -3.298 1.00 77.56 94 GLU A C 1
ATOM 741 O O . GLU A 1 94 ? -10.253 -1.231 -4.360 1.00 77.56 94 GLU A O 1
ATOM 746 N N . PHE A 1 95 ? -9.361 0.444 -3.160 1.00 80.06 95 PHE A N 1
ATOM 747 C CA . PHE A 1 95 ? -8.489 0.946 -4.229 1.00 80.06 95 PHE A CA 1
ATOM 748 C C . PHE A 1 95 ? -7.116 0.264 -4.254 1.00 80.06 95 PHE A C 1
ATOM 750 O O . PHE A 1 95 ? -6.315 0.540 -5.148 1.00 80.06 95 PHE A O 1
ATOM 757 N N . LEU A 1 96 ? -6.831 -0.615 -3.287 1.00 81.75 96 LEU A N 1
ATOM 758 C CA . LEU A 1 96 ? -5.570 -1.339 -3.185 1.00 81.75 96 LEU A CA 1
ATOM 759 C C . LEU A 1 96 ? -5.762 -2.796 -3.606 1.00 81.75 96 LEU A C 1
ATOM 761 O 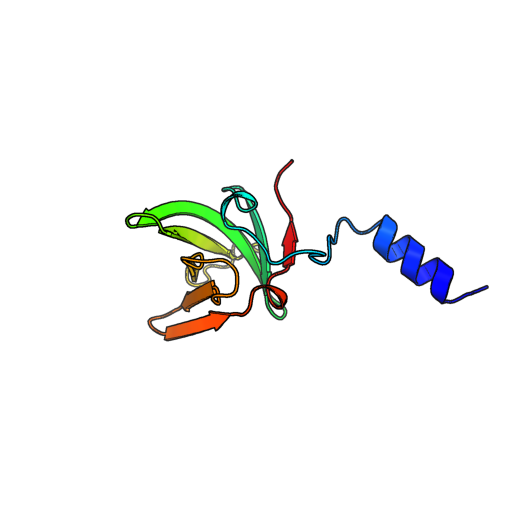O . LEU A 1 96 ? -6.451 -3.571 -2.942 1.00 81.75 96 LEU A O 1
ATOM 765 N N . VAL A 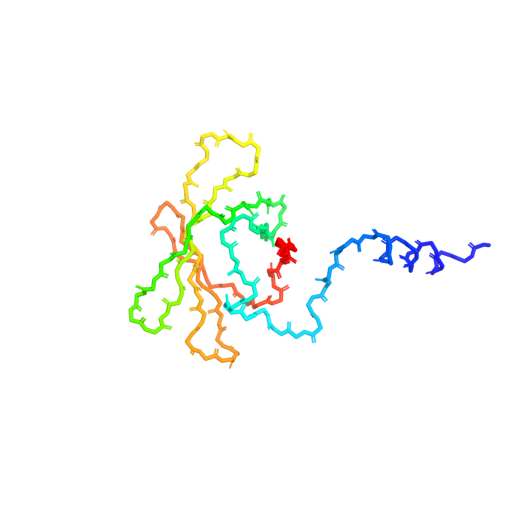1 97 ? -5.090 -3.195 -4.683 1.00 82.69 97 VAL A N 1
ATOM 766 C CA . VAL A 1 97 ? -4.998 -4.600 -5.093 1.00 82.69 97 VAL A CA 1
ATOM 767 C C . VAL A 1 97 ? -3.652 -5.143 -4.638 1.00 82.69 97 VAL A C 1
ATOM 769 O O . VAL A 1 97 ? -2.610 -4.598 -4.994 1.00 82.69 97 VAL A O 1
ATOM 772 N N . VAL A 1 98 ? -3.656 -6.217 -3.845 1.00 82.06 98 VAL A N 1
ATOM 773 C CA . VAL A 1 98 ? -2.428 -6.793 -3.277 1.00 82.06 98 VAL A CA 1
ATOM 774 C C . VAL A 1 98 ? -2.164 -8.181 -3.827 1.00 82.06 98 VAL A C 1
ATOM 776 O O . VAL A 1 98 ? -3.031 -9.054 -3.845 1.00 82.06 98 VAL A O 1
ATOM 779 N N . PHE A 1 99 ? -0.915 -8.386 -4.222 1.00 82.31 99 PHE A N 1
ATOM 780 C CA . PHE A 1 99 ? -0.359 -9.657 -4.643 1.00 82.31 99 PHE A CA 1
ATOM 781 C C . PHE A 1 99 ? 0.671 -10.077 -3.586 1.00 82.31 99 PHE A C 1
ATOM 783 O O . PHE A 1 99 ? 1.829 -9.644 -3.644 1.00 82.31 99 PHE A O 1
ATOM 790 N N . PRO A 1 100 ? 0.256 -10.852 -2.567 1.00 76.38 100 PRO A N 1
ATOM 791 C CA . PRO A 1 100 ? 1.153 -11.257 -1.496 1.00 76.38 100 PRO A CA 1
ATOM 792 C C . PRO A 1 100 ? 2.225 -12.212 -2.026 1.00 76.38 100 PRO A C 1
ATOM 794 O O . PRO A 1 100 ? 1.969 -13.030 -2.915 1.00 76.38 100 PRO A O 1
ATOM 797 N N . VAL A 1 101 ? 3.423 -12.132 -1.449 1.00 76.94 101 VAL A N 1
ATOM 798 C CA . VAL A 1 101 ? 4.431 -13.189 -1.618 1.00 76.94 101 VAL A CA 1
ATOM 799 C C . VAL A 1 101 ? 3.969 -14.415 -0.832 1.00 76.94 101 VAL A C 1
ATOM 801 O O . VAL A 1 101 ? 3.580 -14.283 0.329 1.00 76.94 101 VAL A O 1
ATOM 804 N N . VAL A 1 102 ? 3.978 -15.577 -1.493 1.00 60.78 102 VAL A N 1
ATOM 805 C CA . VAL A 1 102 ? 3.673 -16.894 -0.903 1.00 60.78 102 VAL A CA 1
ATOM 806 C C . VAL A 1 102 ? 4.906 -17.447 -0.209 1.00 60.78 102 VAL A C 1
ATOM 808 O O . VAL A 1 102 ? 5.994 -17.347 -0.821 1.00 60.78 102 VAL A O 1
#

Sequence (102 aa):
MNLLRRIKRLFDQSRIRLPLAPLRAHELRPGSWVQFHDETWRVATLRYEGERAVFTLAPLDGAAGALVVLVAPRASGEPWTLKQGGSELSLPSEFLVVFPVV

Radius of gyration: 14.93 Å; chains: 1; bounding box: 35×36×43 Å

Foldseek 3Di:
DDPVVVVVVVVVPDPFPQPPFQDDPVQDDQQKWKDFDPFIWGFHDWDDDDPKIKTWTDGPVNPPAFIKIWIGDPDGPFFIWIDGPNDIDGHGSSRITIGGDD

Secondary structure (DSSP, 8-state):
--HHHHHHHHHHHS-----SSPPPGGG--TT-EEEETTEEEEEEEEEEETTEEEEEEEETT---PPPEEEE--SSTTPPEEEEETTEEEEE-GGG-EEE---

pLDDT: mean 77.71, std 15.0, range [43.62, 95.12]